Protein AF-A0AA88L8R0-F1 (afdb_monomer_lite)

Sequence (163 aa):
MKDSRSIADIAVLAHEIAIGVSSDVSQAEWLLLRTETGPREDITWSHYFGLVNERGDSKYPEFTKLIKAMLTLSHSSADAERGFSRSGRILGEDKALMSECVLDARLMVYDTLNLYGGKPERFVITKELLNLAQYRQYEKNIDDLKNSIYIALLTDAVENPLI

Structure (mmCIF, N/CA/C/O backbone):
data_AF-A0AA88L8R0-F1
#
_entry.id   AF-A0AA88L8R0-F1
#
loop_
_atom_site.group_PDB
_atom_site.id
_atom_site.type_symbol
_atom_site.label_atom_id
_atom_site.label_alt_id
_atom_site.label_comp_id
_atom_site.label_asym_id
_atom_site.label_entity_id
_atom_site.label_seq_id
_atom_site.pdbx_PDB_ins_code
_atom_site.Cartn_x
_atom_site.Cartn_y
_atom_site.Cartn_z
_atom_site.occupancy
_atom_site.B_iso_or_equiv
_atom_site.auth_seq_id
_atom_site.auth_comp_id
_atom_site.auth_asym_id
_atom_site.auth_atom_id
_atom_site.pdbx_PDB_model_num
ATOM 1 N N . MET A 1 1 ? 2.833 5.837 35.638 1.00 36.53 1 MET A N 1
ATOM 2 C CA . MET A 1 1 ? 3.933 6.585 34.970 1.00 36.53 1 MET A CA 1
ATOM 3 C C . MET A 1 1 ? 4.376 5.990 33.627 1.00 36.53 1 MET A C 1
ATOM 5 O O . MET A 1 1 ? 5.107 6.665 32.915 1.00 36.53 1 MET A O 1
ATOM 9 N N . LYS A 1 2 ? 3.964 4.763 33.258 1.00 47.12 2 LYS A N 1
ATOM 10 C CA . LYS A 1 2 ? 4.306 4.126 31.968 1.00 47.12 2 LYS A CA 1
ATOM 11 C C . LYS A 1 2 ? 3.380 4.572 30.819 1.00 47.12 2 LYS A C 1
ATOM 13 O O . LYS A 1 2 ? 3.783 4.545 29.665 1.00 47.12 2 LYS A O 1
ATOM 18 N N . ASP A 1 3 ? 2.170 5.025 31.151 1.00 53.91 3 ASP A N 1
ATOM 19 C CA . ASP A 1 3 ? 1.076 5.268 30.200 1.00 53.91 3 ASP A CA 1
ATOM 20 C C . ASP A 1 3 ? 1.211 6.552 29.377 1.00 53.91 3 ASP A C 1
ATOM 22 O O . ASP A 1 3 ? 0.866 6.561 28.197 1.00 53.91 3 ASP A O 1
ATOM 26 N N . SER A 1 4 ? 1.770 7.614 29.960 1.00 56.41 4 SER A N 1
ATOM 27 C CA . SER A 1 4 ? 1.956 8.901 29.281 1.00 56.41 4 SER A CA 1
ATOM 28 C C . SER A 1 4 ? 2.971 8.838 28.139 1.00 56.41 4 SER A C 1
ATOM 30 O O . SER A 1 4 ? 2.872 9.630 27.210 1.00 56.41 4 SER A O 1
ATOM 32 N N . ARG A 1 5 ? 3.902 7.871 28.168 1.00 57.03 5 ARG A N 1
ATOM 33 C CA . ARG A 1 5 ? 4.843 7.637 27.061 1.00 57.03 5 ARG A CA 1
ATOM 34 C C . ARG A 1 5 ? 4.128 7.049 25.844 1.00 57.03 5 ARG A C 1
ATOM 36 O O . ARG A 1 5 ? 4.207 7.633 24.780 1.00 57.03 5 ARG A O 1
ATOM 43 N N . SER A 1 6 ? 3.295 6.019 26.035 1.00 63.78 6 SER A N 1
ATOM 44 C CA . SER A 1 6 ? 2.579 5.365 24.922 1.00 63.78 6 SER A CA 1
ATOM 45 C C . SER A 1 6 ? 1.647 6.294 24.133 1.00 63.78 6 SER A C 1
ATOM 47 O O . SER A 1 6 ? 1.515 6.153 22.926 1.00 63.78 6 SER A O 1
ATOM 49 N N . ILE A 1 7 ? 1.007 7.252 24.810 1.00 61.56 7 ILE A N 1
ATOM 50 C CA . ILE A 1 7 ? 0.083 8.208 24.183 1.00 61.56 7 ILE A CA 1
ATOM 51 C C . ILE A 1 7 ? 0.863 9.282 23.417 1.00 61.56 7 ILE A C 1
ATOM 53 O O . ILE A 1 7 ? 0.487 9.637 22.301 1.00 61.56 7 ILE A O 1
ATOM 57 N N . ALA A 1 8 ? 1.968 9.765 23.996 1.00 64.44 8 ALA A N 1
ATOM 58 C CA . ALA A 1 8 ? 2.869 10.692 23.322 1.00 64.44 8 ALA A CA 1
ATOM 59 C C . ALA A 1 8 ? 3.500 10.049 22.076 1.00 64.44 8 ALA A C 1
ATOM 61 O O . ALA A 1 8 ? 3.556 10.688 21.030 1.00 64.44 8 ALA A O 1
ATOM 62 N N . ASP A 1 9 ? 3.880 8.772 22.160 1.00 70.31 9 ASP A N 1
ATOM 63 C CA . ASP A 1 9 ? 4.447 8.018 21.041 1.00 70.31 9 ASP A CA 1
ATOM 64 C C . ASP A 1 9 ? 3.432 7.869 19.891 1.00 70.31 9 ASP A C 1
ATOM 66 O O . ASP A 1 9 ? 3.787 8.051 18.732 1.00 70.31 9 ASP A O 1
ATOM 70 N N . ILE A 1 10 ? 2.147 7.627 20.187 1.00 68.38 10 ILE A N 1
ATOM 71 C CA . ILE A 1 10 ? 1.081 7.565 19.167 1.00 68.38 10 ILE A CA 1
ATOM 72 C C . ILE A 1 10 ? 0.908 8.909 18.453 1.00 68.38 10 ILE A C 1
ATOM 74 O O . ILE A 1 10 ? 0.743 8.934 17.235 1.00 68.38 10 ILE A O 1
ATOM 78 N N . ALA A 1 11 ? 0.966 10.022 19.188 1.00 67.25 11 ALA A N 1
ATOM 79 C CA . ALA A 1 11 ? 0.846 11.361 18.614 1.00 67.25 11 ALA A CA 1
ATOM 80 C C . ALA A 1 11 ? 2.031 11.703 17.697 1.00 67.25 11 ALA A C 1
ATOM 82 O O . ALA A 1 11 ? 1.837 12.242 16.607 1.00 67.25 11 ALA A O 1
ATOM 83 N N . VAL A 1 12 ? 3.248 11.350 18.125 1.00 73.31 12 VAL A N 1
ATOM 84 C CA . VAL A 1 12 ? 4.469 11.502 17.321 1.00 73.31 12 VAL A CA 1
ATOM 85 C C . VAL A 1 12 ? 4.376 10.651 16.055 1.00 73.31 12 VAL A C 1
ATOM 87 O O . VAL A 1 12 ? 4.557 11.177 14.961 1.00 73.31 12 VAL A O 1
ATOM 90 N N . LEU A 1 13 ? 3.987 9.378 16.175 1.00 70.88 13 LEU A N 1
ATOM 91 C CA . LEU A 1 13 ? 3.832 8.470 15.035 1.00 70.88 13 LEU A CA 1
ATOM 92 C C . LEU A 1 13 ? 2.738 8.932 14.062 1.00 70.88 13 LEU A C 1
ATOM 94 O O . LEU A 1 13 ? 2.921 8.862 12.850 1.00 70.88 13 LEU A O 1
ATOM 98 N N . ALA A 1 14 ? 1.608 9.440 14.558 1.00 67.31 14 ALA A N 1
ATOM 99 C CA . ALA A 1 14 ? 0.549 9.974 13.703 1.00 67.31 14 ALA A CA 1
ATOM 100 C C . ALA A 1 14 ? 1.027 11.187 12.887 1.00 67.31 14 ALA A C 1
ATOM 102 O O . ALA A 1 14 ? 0.701 11.298 11.706 1.00 67.31 14 ALA A O 1
ATOM 103 N N . HIS A 1 15 ? 1.838 12.059 13.494 1.00 70.19 15 HIS A N 1
ATOM 104 C CA . HIS A 1 15 ? 2.432 13.207 12.814 1.00 70.19 15 HIS A CA 1
ATOM 105 C C . HIS A 1 15 ? 3.520 12.792 11.807 1.00 70.19 15 HIS A C 1
ATOM 107 O O . HIS A 1 15 ? 3.563 13.314 10.695 1.00 70.19 15 HIS A O 1
ATOM 113 N N . GLU A 1 16 ? 4.390 11.842 12.163 1.00 71.31 16 GLU A N 1
ATOM 114 C CA . GLU A 1 16 ? 5.499 11.385 11.312 1.00 71.31 16 GLU A CA 1
ATOM 115 C C . GLU A 1 16 ? 5.041 10.624 10.064 1.00 71.31 16 GLU A C 1
ATOM 117 O O . GLU A 1 16 ? 5.650 10.765 9.005 1.00 71.31 16 GLU A O 1
ATOM 122 N N . ILE A 1 17 ? 3.957 9.848 10.150 1.00 68.44 17 ILE A N 1
ATOM 123 C CA . ILE A 1 17 ? 3.480 9.031 9.021 1.00 68.44 17 ILE A CA 1
ATOM 124 C C . ILE A 1 17 ? 2.665 9.882 8.014 1.00 68.44 17 ILE A C 1
ATOM 126 O O . ILE A 1 17 ? 2.289 9.394 6.951 1.00 68.44 17 ILE A O 1
ATOM 130 N N . ALA A 1 18 ? 2.426 11.175 8.295 1.00 64.00 18 ALA A N 1
ATOM 131 C CA . ALA A 1 18 ? 1.726 12.128 7.416 1.00 64.00 18 ALA A CA 1
ATOM 132 C C . ALA A 1 18 ? 0.343 11.650 6.926 1.00 64.00 18 ALA A C 1
ATOM 134 O O . ALA A 1 18 ? -0.156 12.053 5.873 1.00 64.00 18 ALA A O 1
ATOM 135 N N . ILE A 1 19 ? -0.303 10.782 7.699 1.00 63.38 19 ILE A N 1
ATOM 136 C CA . ILE A 1 19 ? -1.686 10.378 7.461 1.00 63.38 19 ILE A CA 1
ATOM 137 C C . ILE A 1 19 ? -2.527 11.466 8.106 1.00 63.38 19 ILE A C 1
ATOM 139 O O . ILE A 1 19 ? -2.222 11.871 9.222 1.00 63.38 19 ILE A O 1
ATOM 143 N N . GLY A 1 20 ? -3.567 11.952 7.428 1.00 63.97 20 GLY A N 1
ATOM 144 C CA . GLY A 1 20 ? -4.505 12.949 7.961 1.00 63.97 20 GLY A CA 1
ATOM 145 C C . GLY A 1 20 ? -5.353 12.428 9.130 1.00 63.97 20 GLY A C 1
ATOM 146 O O . GLY A 1 20 ? -6.577 12.492 9.072 1.00 63.97 20 GLY A O 1
ATOM 147 N N . VAL A 1 21 ? -4.705 11.870 10.151 1.00 66.88 21 VAL A N 1
ATOM 148 C CA . VAL A 1 21 ? -5.267 11.340 11.386 1.00 66.88 21 VAL A CA 1
ATOM 149 C C . VAL A 1 21 ? -5.283 12.465 12.406 1.00 66.88 21 VAL A C 1
ATOM 151 O O . VAL A 1 21 ? -4.261 13.090 12.691 1.00 66.88 21 VAL A O 1
ATOM 154 N N . SER A 1 22 ? -6.450 12.718 12.988 1.00 71.50 22 SER A N 1
ATOM 155 C CA . SER A 1 22 ? -6.553 13.635 14.121 1.00 71.50 22 SER A CA 1
ATOM 156 C C . SER A 1 22 ? -5.929 12.985 15.361 1.00 71.50 22 SER A C 1
ATOM 158 O O . SER A 1 22 ? -6.436 11.976 15.860 1.00 71.50 22 SER A O 1
ATOM 160 N N . SER A 1 23 ? -4.828 13.564 15.860 1.00 67.50 23 SER A N 1
ATOM 161 C CA . SER A 1 23 ? -4.108 13.074 17.047 1.00 67.50 23 SER A CA 1
ATOM 162 C C . SER A 1 23 ? -5.051 12.883 18.241 1.00 67.50 23 SER A C 1
ATOM 164 O O . SER A 1 23 ? -5.039 11.822 18.861 1.00 67.50 23 SER A O 1
ATOM 166 N N . ASP A 1 24 ? -5.937 13.842 18.511 1.00 69.88 24 ASP A N 1
ATOM 167 C CA . ASP A 1 24 ? -6.840 13.797 19.669 1.00 69.88 24 ASP A CA 1
ATOM 168 C C . ASP A 1 24 ? -7.838 12.629 19.591 1.00 69.88 24 ASP A C 1
ATOM 170 O O . ASP A 1 24 ? -8.090 11.943 20.584 1.00 69.88 24 ASP A O 1
ATOM 174 N N . VAL A 1 25 ? -8.357 12.345 18.391 1.00 72.81 25 VAL A N 1
ATOM 175 C CA . VAL A 1 25 ? -9.297 11.237 18.153 1.00 72.81 25 VAL A CA 1
ATOM 176 C C . VAL A 1 25 ? -8.583 9.891 18.258 1.00 72.81 25 VAL A C 1
ATOM 178 O O . VAL A 1 25 ? -9.085 8.976 18.907 1.00 72.81 25 VAL A O 1
ATOM 181 N N . SER A 1 26 ? -7.371 9.781 17.705 1.00 70.12 26 SER A N 1
ATOM 182 C CA . SER A 1 26 ? -6.576 8.547 17.775 1.00 70.12 26 SER A CA 1
ATOM 183 C C . SER A 1 26 ? -6.204 8.157 19.214 1.00 70.12 26 SER A C 1
ATOM 185 O O . SER A 1 26 ? -6.237 6.977 19.569 1.00 70.12 26 SER A O 1
ATOM 187 N N . GLN A 1 27 ? -5.922 9.140 20.075 1.00 72.75 27 GLN A N 1
ATOM 188 C CA . GLN A 1 27 ? -5.636 8.913 21.492 1.00 72.75 27 GLN A CA 1
ATOM 189 C C . GLN A 1 27 ? -6.882 8.478 22.272 1.00 72.75 27 GLN A C 1
ATOM 191 O O . GLN A 1 27 ? -6.798 7.577 23.110 1.00 72.75 27 GLN A O 1
ATOM 196 N N . ALA A 1 28 ? -8.041 9.082 21.992 1.00 77.75 28 ALA A N 1
ATOM 197 C CA . ALA A 1 28 ? -9.308 8.683 22.598 1.00 77.75 28 ALA A CA 1
ATOM 198 C C . ALA A 1 28 ? -9.693 7.245 22.207 1.00 77.75 28 ALA A C 1
ATOM 200 O O . ALA A 1 28 ? -10.046 6.442 23.072 1.00 77.75 28 ALA A O 1
ATOM 201 N N . GLU A 1 29 ? -9.553 6.892 20.926 1.00 81.19 29 GLU A N 1
ATOM 202 C CA . GLU A 1 29 ? -9.781 5.530 20.430 1.00 81.19 29 GLU A CA 1
ATOM 203 C C . GLU A 1 29 ? -8.824 4.517 21.073 1.00 81.19 29 GLU A C 1
ATOM 205 O O . GLU A 1 29 ? -9.257 3.442 21.490 1.00 81.19 29 GLU A O 1
ATOM 210 N N . TRP A 1 30 ? -7.545 4.871 21.237 1.00 77.06 30 TRP A N 1
ATOM 211 C CA . TRP A 1 30 ? -6.568 4.029 21.930 1.00 77.06 30 TRP A CA 1
ATOM 212 C C . TRP A 1 30 ? -6.952 3.757 23.388 1.00 77.06 30 TRP A C 1
ATOM 214 O O . TRP A 1 30 ? -6.874 2.620 23.858 1.00 77.06 30 TRP A O 1
ATOM 224 N N . LEU A 1 31 ? -7.395 4.785 24.115 1.00 80.12 31 LEU A N 1
ATOM 225 C CA . LEU A 1 31 ? -7.845 4.630 25.498 1.00 80.12 31 LEU A CA 1
ATOM 226 C C . LEU A 1 31 ? -9.076 3.721 25.594 1.00 80.12 31 LEU A C 1
ATOM 228 O O . LEU A 1 31 ? -9.120 2.860 26.472 1.00 80.12 31 LEU A O 1
ATOM 232 N N . LEU A 1 32 ? -10.030 3.858 24.668 1.00 81.00 32 LEU A N 1
ATOM 233 C CA . LEU A 1 32 ? -11.205 2.986 24.590 1.00 81.00 32 LEU A CA 1
ATOM 234 C C . LEU A 1 32 ? -10.818 1.534 24.285 1.00 81.00 32 LEU A C 1
ATOM 236 O O . LEU A 1 32 ? -11.298 0.618 24.952 1.00 81.00 32 LEU A O 1
ATOM 240 N N . LEU A 1 33 ? -9.902 1.314 23.341 1.00 77.19 33 LEU A N 1
ATOM 241 C CA . LEU A 1 33 ? -9.414 -0.020 22.988 1.00 77.19 33 LEU A CA 1
ATOM 242 C C . LEU A 1 33 ? -8.726 -0.717 24.173 1.00 77.19 33 LEU A C 1
ATOM 244 O O . LEU A 1 33 ? -8.870 -1.923 24.350 1.00 77.19 33 LEU A O 1
ATOM 248 N N . ARG A 1 34 ? -8.031 0.033 25.040 1.00 74.31 34 ARG A N 1
ATOM 249 C CA . ARG A 1 34 ? -7.430 -0.511 26.274 1.00 74.31 34 ARG A CA 1
ATOM 250 C C . ARG A 1 34 ? -8.455 -0.949 27.315 1.00 74.31 34 ARG A C 1
ATOM 252 O O . ARG A 1 34 ? -8.151 -1.823 28.125 1.00 74.31 34 ARG A O 1
ATOM 259 N N . THR A 1 35 ? -9.621 -0.309 27.341 1.00 75.06 35 THR A N 1
ATOM 260 C CA . THR A 1 35 ? -10.720 -0.687 28.243 1.00 75.06 35 THR A CA 1
ATOM 261 C C . THR A 1 35 ? -11.548 -1.850 27.707 1.00 75.06 35 THR A C 1
ATOM 263 O O . THR A 1 35 ? -12.313 -2.452 28.457 1.00 75.06 35 THR A O 1
ATOM 266 N N . GLU A 1 36 ? -11.372 -2.199 26.432 1.00 71.75 36 GLU A N 1
ATOM 267 C CA . GLU A 1 36 ? -12.052 -3.315 25.795 1.00 71.75 36 GLU A CA 1
ATOM 268 C C . GLU A 1 36 ? -11.515 -4.649 26.352 1.00 71.75 36 GLU A C 1
ATOM 270 O O . GLU A 1 36 ? -10.382 -5.062 26.093 1.00 71.75 36 GLU A O 1
ATOM 275 N N . THR A 1 37 ? -12.328 -5.351 27.141 1.00 61.16 37 THR A N 1
ATOM 276 C CA . THR A 1 37 ? -12.010 -6.700 27.627 1.00 61.16 37 THR A CA 1
ATOM 277 C C . THR A 1 37 ? -12.272 -7.728 26.524 1.00 61.16 37 THR A C 1
ATOM 279 O O . THR A 1 37 ? -13.367 -8.280 26.434 1.00 61.16 37 THR A O 1
ATOM 282 N N . GLY A 1 38 ? -11.277 -7.968 25.667 1.00 60.66 38 GLY A N 1
ATOM 283 C CA . GLY A 1 38 ? -11.284 -9.046 24.668 1.00 60.66 38 GLY A CA 1
ATOM 284 C C . GLY A 1 38 ? -10.528 -10.304 25.136 1.00 60.66 38 GLY A C 1
ATOM 285 O O . GLY A 1 38 ? -9.707 -10.210 26.054 1.00 60.66 38 GLY A O 1
ATOM 286 N N . PRO A 1 39 ? -10.783 -11.489 24.539 1.00 55.34 39 PRO A N 1
ATOM 287 C CA . PRO A 1 39 ? -10.054 -12.721 24.853 1.00 55.34 39 PRO A CA 1
ATOM 288 C C . PRO A 1 39 ? -8.540 -12.525 24.697 1.00 55.34 39 PRO A C 1
ATOM 290 O O . PRO A 1 39 ? -8.042 -12.078 23.674 1.00 55.34 39 PRO A O 1
ATOM 293 N N . ARG A 1 40 ? -7.800 -12.815 25.764 1.00 57.44 40 ARG A N 1
ATOM 294 C CA . ARG A 1 40 ? -6.506 -12.184 26.049 1.00 57.44 40 ARG A CA 1
ATOM 295 C C . ARG A 1 40 ? -5.305 -12.763 25.294 1.00 57.44 40 ARG A C 1
ATOM 297 O O . ARG A 1 40 ? -4.200 -12.287 25.525 1.00 57.44 40 ARG A O 1
ATOM 304 N N . GLU A 1 41 ? -5.479 -13.777 24.448 1.00 53.88 41 GLU A N 1
ATOM 305 C CA . GLU A 1 41 ? -4.335 -14.633 24.095 1.00 53.88 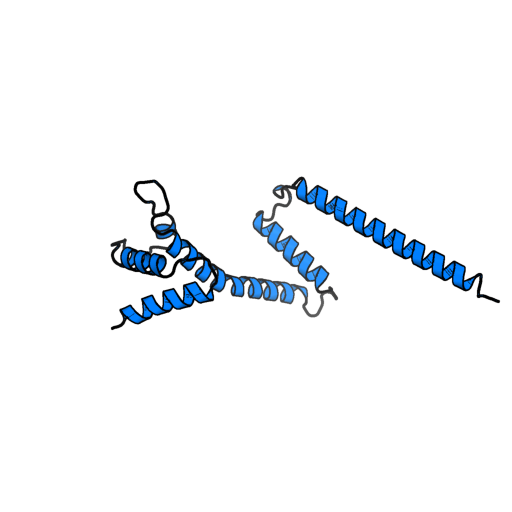41 GLU A CA 1
ATOM 306 C C . GLU A 1 41 ? -4.016 -14.770 22.599 1.00 53.88 41 GLU A C 1
ATOM 308 O O . GLU A 1 41 ? -2.856 -15.008 22.313 1.00 53.88 41 GLU A O 1
ATOM 313 N N . ASP A 1 42 ? -4.919 -14.483 21.648 1.00 50.69 42 ASP A N 1
ATOM 314 C CA . ASP A 1 42 ? -4.596 -14.609 20.202 1.00 50.69 42 ASP A CA 1
ATOM 315 C C . ASP A 1 42 ? -5.394 -13.655 19.286 1.00 50.69 42 ASP A C 1
ATOM 317 O O . ASP A 1 42 ? -5.780 -13.983 18.159 1.00 50.69 42 ASP A O 1
ATOM 321 N N . ILE A 1 43 ? -5.691 -12.438 19.749 1.00 58.50 43 ILE A N 1
ATOM 322 C CA . ILE A 1 43 ? -6.403 -11.473 18.905 1.00 58.50 43 ILE A CA 1
ATOM 323 C C . ILE A 1 43 ? -5.419 -10.797 17.947 1.00 58.50 43 ILE A C 1
ATOM 325 O O . ILE A 1 43 ? -4.663 -9.899 18.314 1.00 58.50 43 ILE A O 1
ATOM 329 N N . THR A 1 44 ? -5.470 -11.205 16.682 1.00 68.31 44 THR A N 1
ATOM 330 C CA . THR A 1 44 ? -4.853 -10.467 15.576 1.00 68.31 44 THR A CA 1
ATOM 331 C C . THR A 1 44 ? -5.578 -9.132 15.365 1.00 68.31 44 THR A C 1
ATOM 333 O O . THR A 1 44 ? -6.791 -9.035 15.550 1.00 68.31 44 THR A O 1
ATOM 336 N N . TRP A 1 45 ? -4.854 -8.092 14.925 1.00 75.69 45 TRP A N 1
ATOM 337 C CA . TRP A 1 45 ? -5.416 -6.762 14.616 1.00 75.69 45 TRP A CA 1
ATOM 338 C C . TRP A 1 45 ? -6.651 -6.799 13.694 1.00 75.69 45 TRP A C 1
ATOM 340 O O . TRP A 1 45 ? -7.487 -5.900 13.738 1.00 75.69 45 TRP A O 1
ATOM 350 N N . SER A 1 46 ? -6.805 -7.873 12.912 1.00 75.94 46 SER A N 1
ATOM 351 C CA . SER A 1 46 ? -7.980 -8.186 12.092 1.00 75.94 46 SER A CA 1
ATOM 352 C C . SER A 1 46 ? -9.303 -8.152 12.863 1.00 75.94 46 SER A C 1
ATOM 354 O O . SER A 1 46 ? -10.296 -7.672 12.323 1.00 75.94 46 SER A O 1
ATOM 356 N N . HIS A 1 47 ? -9.327 -8.611 14.115 1.00 81.25 47 HIS A N 1
ATOM 357 C CA . HIS A 1 47 ? -10.525 -8.582 14.951 1.00 81.25 47 HIS A CA 1
ATOM 358 C C . HIS A 1 47 ? -10.962 -7.147 15.245 1.00 81.25 47 HIS A C 1
ATOM 360 O O . HIS A 1 47 ? -12.113 -6.792 15.014 1.00 81.25 47 HIS A O 1
ATOM 366 N N . TYR A 1 48 ? -10.024 -6.300 15.677 1.00 77.88 48 TYR A N 1
ATOM 367 C CA . TYR A 1 48 ? -10.297 -4.898 15.990 1.00 77.88 48 TYR A CA 1
ATOM 368 C C . TYR A 1 48 ? -10.678 -4.089 14.748 1.00 77.88 48 TYR A C 1
ATOM 370 O O . TYR A 1 48 ? -11.527 -3.207 14.832 1.00 77.88 48 TYR A O 1
ATOM 378 N N . PHE A 1 49 ? -10.122 -4.431 13.582 1.00 82.25 49 PHE A N 1
ATOM 379 C CA . PHE A 1 49 ? -10.521 -3.827 12.307 1.00 82.25 49 PHE A CA 1
ATOM 380 C C . PHE A 1 49 ? -11.944 -4.202 11.877 1.00 82.25 49 PHE A C 1
ATOM 382 O O . PHE A 1 49 ? -12.536 -3.483 11.075 1.00 82.25 49 PHE A O 1
ATOM 389 N N . GLY A 1 50 ? -12.468 -5.327 12.368 1.00 79.94 50 GLY A N 1
ATOM 390 C CA . GLY A 1 50 ? -13.813 -5.815 12.069 1.00 79.94 50 GLY A CA 1
ATOM 391 C C . GLY A 1 50 ? -14.890 -5.336 13.042 1.00 79.94 50 GLY A C 1
ATOM 392 O O . GLY A 1 50 ? -16.064 -5.625 12.821 1.00 79.94 50 GLY A O 1
ATOM 393 N N . LEU A 1 51 ? -14.524 -4.626 14.114 1.00 84.25 51 LEU A N 1
ATOM 394 C CA . LEU A 1 51 ? -15.496 -4.101 15.068 1.00 84.25 51 LEU A CA 1
ATOM 395 C C . LEU A 1 51 ? -16.278 -2.948 14.442 1.00 84.25 51 LEU A C 1
ATOM 397 O O . LEU A 1 51 ? -15.700 -1.980 13.944 1.00 84.25 51 LEU A O 1
ATOM 401 N N . VAL A 1 52 ? -17.602 -3.044 14.524 1.00 86.75 52 VAL A N 1
ATOM 402 C CA . VAL A 1 52 ? -18.535 -2.022 14.048 1.00 86.75 52 VAL A CA 1
ATOM 403 C C . VAL A 1 52 ? -19.333 -1.438 15.207 1.00 86.75 52 VAL A C 1
ATOM 405 O O . VAL A 1 52 ? -19.588 -2.108 16.208 1.00 86.75 52 VAL A O 1
ATOM 408 N N . ASN A 1 53 ? -19.698 -0.167 15.088 1.00 84.75 53 ASN A N 1
ATOM 409 C CA . ASN A 1 53 ? -20.591 0.508 16.017 1.00 84.75 53 ASN A CA 1
ATOM 410 C C . ASN A 1 53 ? -22.062 0.141 15.730 1.00 84.75 53 ASN A C 1
ATOM 412 O O . ASN A 1 53 ? -22.380 -0.547 14.761 1.00 84.75 53 ASN A O 1
ATOM 416 N N . GLU A 1 54 ? -22.983 0.644 16.554 1.00 83.94 54 GLU A N 1
ATOM 417 C CA . GLU A 1 54 ? -24.433 0.415 16.409 1.00 83.94 54 GLU A CA 1
ATOM 418 C C . GLU A 1 54 ? -25.015 0.923 15.077 1.00 83.94 54 GLU A C 1
ATOM 420 O O . GLU A 1 54 ? -26.119 0.544 14.692 1.00 83.94 54 GLU A O 1
ATOM 425 N N . ARG A 1 55 ? -24.276 1.778 14.362 1.00 82.25 55 ARG A N 1
ATOM 426 C CA . ARG A 1 55 ? -24.646 2.325 13.051 1.00 82.25 55 ARG A CA 1
ATOM 427 C C . ARG A 1 55 ? -24.058 1.523 11.885 1.00 82.25 55 ARG A C 1
ATOM 429 O O . ARG A 1 55 ? -24.375 1.820 10.740 1.00 82.25 55 ARG A O 1
ATOM 436 N N . GLY A 1 56 ? -23.244 0.504 12.165 1.00 81.50 56 GLY A N 1
ATOM 437 C CA . GLY A 1 56 ? -22.558 -0.309 11.161 1.00 81.50 56 GLY A CA 1
ATOM 438 C C . GLY A 1 56 ? -21.239 0.281 10.649 1.00 81.50 56 GLY A C 1
ATOM 439 O O . GLY A 1 56 ? -20.613 -0.329 9.785 1.00 81.50 56 GLY A O 1
ATOM 440 N N . ASP A 1 57 ? -20.788 1.420 11.179 1.00 82.94 57 ASP A N 1
ATOM 441 C CA . ASP A 1 57 ? -19.493 2.012 10.830 1.00 82.94 57 ASP A CA 1
ATOM 442 C C . ASP A 1 57 ? -18.363 1.394 11.662 1.00 82.94 57 ASP A C 1
ATOM 444 O O . ASP A 1 57 ? -18.597 0.873 12.752 1.00 82.94 57 ASP A O 1
ATOM 448 N N . SER A 1 58 ? -17.117 1.492 11.185 1.00 83.19 58 SER A N 1
ATOM 449 C CA . SER A 1 58 ? -15.946 1.036 11.950 1.00 83.19 58 SER A CA 1
ATOM 450 C C . SER A 1 58 ? -15.907 1.684 13.335 1.00 83.19 58 SER A C 1
ATOM 452 O O . SER A 1 58 ? -16.058 2.899 13.469 1.00 83.19 58 SER A O 1
ATOM 454 N N . LYS A 1 59 ? -15.691 0.865 14.369 1.00 82.88 59 LYS A N 1
ATOM 455 C CA . LYS A 1 59 ? -15.651 1.308 15.766 1.00 82.88 59 LYS A CA 1
ATOM 456 C C . LYS A 1 59 ? -14.426 2.181 16.071 1.00 82.88 59 LYS A C 1
ATOM 458 O O . LYS A 1 59 ? -14.515 3.054 16.928 1.00 82.88 59 LYS 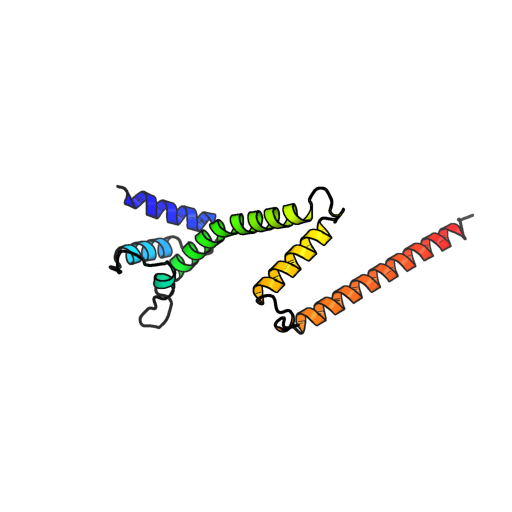A O 1
ATOM 463 N N . TYR A 1 60 ? -13.317 1.960 15.359 1.00 84.62 60 TYR A N 1
ATOM 464 C CA . TYR A 1 60 ? -12.040 2.663 15.554 1.00 84.62 60 TYR A CA 1
ATOM 465 C C . TYR A 1 60 ? -11.417 3.074 14.210 1.00 84.62 60 TYR A C 1
ATOM 467 O O . TYR A 1 60 ? -10.435 2.464 13.765 1.00 84.62 60 TYR A O 1
ATOM 475 N N . PRO A 1 61 ? -12.016 4.031 13.484 1.00 82.81 61 PRO A N 1
ATOM 476 C CA . PRO A 1 61 ? -11.599 4.375 12.129 1.00 82.81 61 PRO A CA 1
ATOM 477 C C . PRO A 1 61 ? -10.186 4.964 12.065 1.00 82.81 61 PRO A C 1
ATOM 479 O O . PRO A 1 61 ? -9.405 4.573 11.193 1.00 82.81 61 PRO A O 1
ATOM 482 N N . GLU A 1 62 ? -9.837 5.874 12.971 1.00 82.31 62 GLU A N 1
ATOM 483 C CA . GLU A 1 62 ? -8.561 6.594 12.924 1.00 82.31 62 GLU A CA 1
ATOM 484 C C . GLU A 1 62 ? -7.408 5.723 13.422 1.00 82.31 62 GLU A C 1
ATOM 486 O O . GLU A 1 62 ? -6.358 5.624 12.782 1.00 82.31 62 GLU A O 1
ATOM 491 N N . PHE A 1 63 ? -7.640 4.980 14.498 1.00 79.81 63 PHE A N 1
ATOM 492 C CA . PHE A 1 63 ? -6.691 4.014 15.024 1.00 79.81 63 PHE A CA 1
ATOM 493 C C . PHE A 1 63 ? -6.446 2.858 14.039 1.00 79.81 63 PHE A C 1
ATOM 495 O O . PHE A 1 63 ? -5.305 2.442 13.837 1.00 79.81 63 PHE A O 1
ATOM 502 N N . THR A 1 64 ? -7.483 2.384 13.337 1.00 84.06 64 THR A N 1
ATOM 503 C CA . THR A 1 64 ? -7.329 1.363 12.284 1.00 84.06 64 THR A CA 1
ATOM 504 C C . THR A 1 64 ? -6.442 1.852 11.141 1.00 84.06 64 THR A C 1
ATOM 506 O O . THR A 1 64 ? -5.583 1.101 10.675 1.00 84.06 64 THR A O 1
ATOM 509 N N . LYS A 1 65 ? -6.631 3.093 10.674 1.00 82.94 65 LYS A N 1
ATOM 510 C CA . LYS A 1 65 ? -5.779 3.687 9.628 1.00 82.94 65 LYS A CA 1
ATOM 511 C C . LYS A 1 65 ? -4.325 3.763 10.085 1.00 82.94 65 LYS A C 1
ATOM 513 O O . LYS A 1 65 ? -3.436 3.346 9.345 1.00 82.94 65 LYS A O 1
ATOM 518 N N . LEU A 1 66 ? -4.108 4.242 11.309 1.00 82.06 66 LEU A N 1
ATOM 519 C CA . LEU A 1 66 ? -2.783 4.398 11.890 1.00 82.06 66 LEU A CA 1
ATOM 520 C C . LEU A 1 66 ? -2.049 3.051 11.997 1.00 82.06 66 LEU A C 1
ATOM 522 O O . LEU A 1 66 ? -0.948 2.908 11.469 1.00 82.06 66 LEU A O 1
ATOM 526 N N . ILE A 1 67 ? -2.672 2.037 12.608 1.00 80.25 67 ILE A N 1
ATOM 527 C CA . ILE A 1 67 ? -2.057 0.711 12.770 1.00 80.25 67 ILE A CA 1
ATOM 528 C C . ILE A 1 67 ? -1.798 0.048 11.417 1.00 80.25 67 ILE A C 1
ATOM 530 O O . ILE A 1 67 ? -0.718 -0.502 11.209 1.00 80.25 67 ILE A O 1
ATOM 534 N N . LYS A 1 68 ? -2.740 0.125 10.468 1.00 81.56 68 LYS A N 1
ATOM 535 C CA . LYS A 1 68 ? -2.518 -0.408 9.116 1.00 81.56 68 LYS A CA 1
ATOM 536 C C . LYS A 1 68 ? -1.298 0.226 8.467 1.00 81.56 68 LYS A C 1
ATOM 538 O O . LYS A 1 68 ? -0.485 -0.497 7.910 1.00 81.56 68 LYS A O 1
ATOM 543 N N . ALA A 1 69 ? -1.130 1.538 8.571 1.00 80.62 69 ALA A N 1
ATOM 544 C CA . ALA A 1 69 ? 0.026 2.194 7.985 1.00 80.62 69 ALA A CA 1
ATOM 545 C C . ALA A 1 69 ? 1.349 1.839 8.671 1.00 80.62 69 ALA A C 1
ATOM 547 O O . ALA A 1 69 ? 2.332 1.604 7.974 1.00 80.62 69 ALA A O 1
ATOM 548 N N . MET A 1 70 ? 1.376 1.721 10.004 1.00 78.56 70 MET A N 1
ATOM 549 C CA . MET A 1 70 ? 2.566 1.244 10.723 1.00 78.56 70 MET A CA 1
ATOM 550 C C . MET A 1 70 ? 2.960 -0.180 10.301 1.00 78.56 70 MET A C 1
ATOM 552 O O . MET A 1 70 ? 4.140 -0.478 10.093 1.00 78.56 70 MET A O 1
ATOM 556 N N . LEU A 1 71 ? 1.970 -1.065 10.144 1.00 75.50 71 LEU A N 1
ATOM 557 C CA . LEU A 1 71 ? 2.196 -2.429 9.669 1.00 75.50 71 LEU A CA 1
ATOM 558 C C . LEU A 1 71 ? 2.705 -2.427 8.222 1.00 75.50 71 LEU A C 1
ATOM 560 O O . LEU A 1 71 ? 3.677 -3.115 7.918 1.00 75.50 71 LEU A O 1
ATOM 564 N N . THR A 1 72 ? 2.126 -1.607 7.342 1.00 72.75 72 THR A N 1
ATOM 565 C CA . THR A 1 72 ? 2.590 -1.465 5.953 1.00 72.75 72 THR A CA 1
ATOM 566 C C . THR A 1 72 ? 4.018 -0.925 5.875 1.00 72.75 72 THR A C 1
ATOM 568 O O . THR A 1 72 ? 4.802 -1.423 5.073 1.00 72.75 72 THR A O 1
ATOM 571 N N . LEU A 1 73 ? 4.395 0.035 6.728 1.00 70.56 73 LEU A N 1
ATOM 572 C CA . LEU A 1 73 ? 5.762 0.565 6.789 1.00 70.56 73 LEU A CA 1
ATOM 573 C C . LEU A 1 73 ? 6.773 -0.545 7.114 1.00 70.56 73 LEU A C 1
ATOM 575 O O . LEU A 1 73 ? 7.811 -0.662 6.468 1.00 70.56 73 LEU A O 1
ATOM 579 N N . SER A 1 74 ? 6.426 -1.399 8.078 1.00 65.62 74 SER A N 1
ATOM 580 C CA . SER A 1 74 ? 7.256 -2.532 8.500 1.00 65.62 74 SER A CA 1
ATOM 581 C C . SER A 1 74 ? 7.380 -3.601 7.407 1.00 65.62 74 SER A C 1
ATOM 583 O O . SER A 1 74 ? 8.417 -4.245 7.282 1.00 65.62 74 SER A O 1
ATOM 585 N N . HIS A 1 75 ? 6.334 -3.789 6.598 1.00 61.81 75 HIS A N 1
ATOM 586 C CA . HIS A 1 75 ? 6.345 -4.727 5.473 1.00 61.81 75 HIS A CA 1
ATOM 587 C C . HIS A 1 75 ? 7.026 -4.169 4.215 1.00 61.81 75 HIS A C 1
ATOM 589 O O . HIS A 1 75 ? 7.586 -4.943 3.441 1.00 61.81 75 HIS A O 1
ATOM 595 N N . SER A 1 76 ? 7.051 -2.846 4.030 1.00 61.88 76 SER A N 1
ATOM 596 C CA . SER A 1 76 ? 7.658 -2.208 2.856 1.00 61.88 76 SER A CA 1
ATOM 597 C C . SER A 1 76 ? 9.151 -2.512 2.713 1.00 61.88 76 SER A C 1
ATOM 599 O O . SER A 1 76 ? 9.643 -2.628 1.591 1.00 61.88 76 SER A O 1
ATOM 601 N N . SER A 1 77 ? 9.886 -2.643 3.821 1.00 62.81 77 SER A N 1
ATOM 602 C CA . SER A 1 77 ? 11.308 -3.006 3.779 1.00 62.81 77 SER A CA 1
ATOM 603 C C . SER A 1 77 ? 11.517 -4.471 3.381 1.00 62.81 77 SER A C 1
ATOM 605 O O . SER A 1 77 ? 12.439 -4.778 2.626 1.00 62.81 77 SER A O 1
ATOM 607 N N . ALA A 1 78 ? 10.624 -5.364 3.816 1.00 70.56 78 ALA A N 1
ATOM 608 C CA . ALA A 1 78 ? 10.677 -6.784 3.483 1.00 70.56 78 ALA A CA 1
ATOM 609 C C . ALA A 1 78 ? 10.406 -7.046 1.992 1.00 70.56 78 ALA A C 1
ATOM 611 O O . ALA A 1 78 ? 11.010 -7.944 1.404 1.00 70.56 78 ALA A O 1
ATOM 612 N N . ASP A 1 79 ? 9.526 -6.268 1.360 1.00 67.56 79 ASP A N 1
ATOM 613 C CA . ASP A 1 79 ? 9.257 -6.404 -0.075 1.00 67.56 79 ASP A CA 1
ATOM 614 C C . ASP A 1 79 ? 10.448 -5.949 -0.932 1.00 67.56 79 ASP A C 1
ATOM 616 O O . ASP A 1 79 ? 10.805 -6.635 -1.895 1.00 67.56 79 ASP A O 1
ATOM 620 N N . ALA A 1 80 ? 11.140 -4.873 -0.538 1.00 68.75 80 ALA A N 1
ATOM 621 C CA . ALA A 1 80 ? 12.384 -4.456 -1.188 1.00 68.75 80 ALA A CA 1
ATOM 622 C C . ALA A 1 80 ? 13.482 -5.531 -1.059 1.00 68.75 80 ALA A C 1
ATOM 624 O O . ALA A 1 80 ? 14.115 -5.900 -2.049 1.00 68.75 80 ALA A O 1
ATOM 625 N N . GLU A 1 81 ? 13.662 -6.108 0.134 1.00 73.44 81 GLU A N 1
ATOM 626 C CA . GLU A 1 81 ? 14.631 -7.186 0.381 1.00 73.44 81 GLU A CA 1
ATOM 627 C C . GLU A 1 81 ? 14.317 -8.462 -0.423 1.00 73.44 81 GLU A C 1
ATOM 629 O O . GLU A 1 81 ? 15.215 -9.108 -0.980 1.00 73.44 81 GLU A O 1
ATOM 634 N N . ARG A 1 82 ? 13.031 -8.809 -0.563 1.00 76.94 82 ARG A N 1
ATOM 635 C CA . ARG A 1 82 ? 12.577 -9.902 -1.439 1.00 76.94 82 ARG A CA 1
ATOM 636 C C . ARG A 1 82 ? 12.890 -9.620 -2.907 1.00 76.94 82 ARG A C 1
ATOM 638 O O . ARG A 1 82 ? 13.305 -10.541 -3.617 1.00 76.94 82 ARG A O 1
ATOM 645 N N . GLY A 1 83 ? 12.715 -8.376 -3.352 1.00 74.00 83 GLY A N 1
ATOM 646 C CA . GLY A 1 83 ? 13.108 -7.912 -4.683 1.00 74.00 83 GLY A CA 1
ATOM 647 C C . GLY A 1 83 ? 14.604 -8.111 -4.934 1.00 74.00 83 GLY A C 1
ATOM 648 O O . GLY A 1 83 ? 14.976 -8.757 -5.916 1.00 74.00 83 GLY A O 1
ATOM 649 N N . PHE A 1 84 ? 15.450 -7.671 -3.997 1.00 76.31 84 PHE A N 1
ATOM 650 C CA . PHE A 1 84 ? 16.907 -7.834 -4.069 1.00 76.31 84 PHE A CA 1
ATOM 651 C C . PHE A 1 84 ? 17.361 -9.296 -4.045 1.00 76.31 84 PHE A C 1
ATOM 653 O O . PHE A 1 84 ? 18.222 -9.702 -4.821 1.00 76.31 84 PHE A O 1
ATOM 660 N N . SER A 1 85 ? 16.750 -10.132 -3.207 1.00 79.75 85 SER A N 1
ATOM 661 C CA . SER A 1 85 ? 17.055 -11.569 -3.177 1.00 79.75 85 SER A CA 1
ATOM 662 C C . SER A 1 85 ? 16.741 -12.241 -4.519 1.00 79.75 85 SER A C 1
ATOM 664 O O . SER A 1 85 ? 17.467 -13.119 -4.995 1.00 79.75 85 SER A O 1
ATOM 666 N N . ARG A 1 86 ? 15.652 -11.816 -5.166 1.00 77.38 86 ARG A N 1
ATOM 667 C CA . ARG A 1 86 ? 15.228 -12.350 -6.464 1.00 77.38 86 ARG A CA 1
ATOM 668 C C . ARG A 1 86 ? 16.070 -11.822 -7.615 1.00 77.38 86 ARG A C 1
ATOM 670 O O . ARG A 1 86 ? 16.371 -12.609 -8.514 1.00 77.38 86 ARG A O 1
ATOM 677 N N . SER A 1 87 ? 16.482 -10.556 -7.588 1.00 76.12 87 SER A N 1
ATOM 678 C CA . SER A 1 87 ? 17.426 -10.018 -8.571 1.00 76.12 87 SER A CA 1
ATOM 679 C C . SER A 1 87 ? 18.809 -10.654 -8.431 1.00 76.12 87 SER A C 1
ATOM 681 O O . SER A 1 87 ? 19.375 -11.069 -9.438 1.00 76.12 87 SER A O 1
ATOM 683 N N . GLY A 1 88 ? 19.302 -10.863 -7.207 1.00 74.44 88 GLY A N 1
ATOM 684 C CA . GLY A 1 88 ? 20.574 -11.544 -6.946 1.00 74.44 88 GLY A CA 1
ATOM 685 C C . GLY A 1 88 ? 20.626 -12.972 -7.502 1.00 74.44 88 GLY A C 1
ATOM 686 O O . GLY A 1 88 ? 21.638 -13.389 -8.055 1.00 74.44 88 GLY A O 1
ATOM 687 N N . ARG A 1 89 ? 19.506 -13.709 -7.464 1.00 74.69 89 ARG A N 1
ATOM 688 C CA . ARG A 1 89 ? 19.398 -15.037 -8.102 1.00 74.69 89 ARG A CA 1
ATOM 689 C C . ARG A 1 89 ? 19.447 -14.978 -9.636 1.00 74.69 89 ARG A C 1
ATOM 691 O O . ARG A 1 89 ? 19.784 -15.970 -10.279 1.00 74.69 89 ARG A O 1
ATOM 698 N N . ILE A 1 90 ? 19.038 -13.858 -10.227 1.00 72.50 90 ILE A N 1
ATOM 699 C CA . ILE A 1 90 ? 18.996 -13.654 -11.679 1.00 72.50 90 ILE A CA 1
ATOM 700 C C . ILE A 1 90 ? 20.356 -13.186 -12.205 1.00 72.50 90 ILE A C 1
ATOM 702 O O . ILE A 1 90 ? 20.776 -13.683 -13.242 1.00 72.50 90 ILE A O 1
ATOM 706 N N . LEU A 1 91 ? 21.022 -12.288 -11.477 1.00 69.31 91 LEU A N 1
ATOM 707 C CA . LEU A 1 91 ? 22.285 -11.630 -11.837 1.00 69.31 91 LEU A CA 1
ATOM 708 C C . LEU A 1 91 ? 23.546 -12.429 -11.437 1.00 69.31 91 LEU A C 1
ATOM 710 O O . LEU A 1 91 ? 24.625 -11.853 -11.324 1.00 69.31 91 LEU A O 1
ATOM 714 N N . GLY A 1 92 ? 23.420 -13.731 -11.156 1.00 66.00 92 GLY A N 1
ATOM 715 C CA . GLY A 1 92 ? 24.546 -14.579 -10.735 1.00 66.00 92 GLY A CA 1
ATOM 716 C C . GLY A 1 92 ? 25.648 -14.737 -11.799 1.00 66.00 92 GLY A C 1
ATOM 717 O O . GLY A 1 92 ? 25.456 -14.372 -12.957 1.00 66.00 92 GLY A O 1
ATOM 718 N N . GLU A 1 93 ? 26.779 -15.340 -11.404 1.00 58.09 93 GLU A N 1
ATOM 719 C CA . GLU A 1 93 ? 28.072 -15.338 -12.129 1.00 58.09 93 GLU A CA 1
ATOM 720 C C . GLU A 1 93 ? 28.018 -15.738 -13.618 1.00 58.09 93 GLU A C 1
ATOM 722 O O . GLU A 1 93 ? 28.795 -15.212 -14.408 1.00 58.09 93 GLU A O 1
ATOM 727 N N . ASP A 1 94 ? 27.067 -16.584 -14.024 1.00 58.19 94 ASP A N 1
ATOM 728 C CA . ASP A 1 94 ? 26.944 -17.072 -15.408 1.00 58.19 94 ASP A CA 1
ATOM 729 C C . ASP A 1 94 ? 25.786 -16.454 -16.218 1.00 58.19 94 ASP A C 1
ATOM 731 O O . ASP A 1 94 ? 25.545 -16.869 -17.357 1.00 58.19 94 ASP A O 1
ATOM 735 N N . LYS A 1 95 ? 24.988 -15.518 -15.672 1.00 56.66 95 LYS A N 1
ATOM 736 C CA . LYS A 1 95 ? 23.708 -15.137 -16.306 1.00 56.66 95 LYS A CA 1
ATOM 737 C C . LYS A 1 95 ? 23.462 -13.631 -16.412 1.00 56.66 95 LYS A C 1
ATOM 739 O O . LYS A 1 95 ? 22.938 -12.987 -15.518 1.00 56.66 95 LYS A O 1
ATOM 744 N N . ALA A 1 96 ? 23.687 -13.187 -17.650 1.00 59.41 96 ALA A N 1
ATOM 745 C CA . ALA A 1 96 ? 23.054 -12.085 -18.367 1.00 59.41 96 ALA A CA 1
ATOM 746 C C . ALA A 1 96 ? 23.385 -10.653 -17.907 1.00 59.41 96 ALA A C 1
ATOM 748 O O . ALA A 1 96 ? 22.919 -10.163 -16.884 1.00 59.41 96 ALA A O 1
ATOM 749 N N . LEU A 1 97 ? 24.082 -9.941 -18.799 1.00 62.88 97 LEU A N 1
ATOM 750 C CA . LEU A 1 97 ? 24.092 -8.482 -18.902 1.00 62.88 97 LEU A CA 1
ATOM 751 C C . LEU A 1 97 ? 22.657 -7.993 -19.179 1.00 62.88 97 LEU A C 1
ATOM 753 O O . LEU A 1 97 ? 22.271 -7.777 -20.326 1.00 62.88 97 LEU A O 1
ATOM 757 N N . MET A 1 98 ? 21.828 -7.895 -18.144 1.00 70.25 98 MET A N 1
ATOM 758 C CA . MET A 1 98 ? 20.507 -7.274 -18.227 1.00 70.25 98 MET A CA 1
ATOM 759 C C . MET A 1 98 ? 20.626 -5.850 -17.700 1.00 70.25 98 MET A C 1
ATOM 761 O O . MET A 1 98 ? 21.177 -5.630 -16.623 1.00 70.25 98 MET A O 1
ATOM 765 N N . SER A 1 99 ? 20.124 -4.877 -18.458 1.00 77.19 99 SER A N 1
ATOM 766 C CA . SER A 1 99 ? 19.995 -3.518 -17.939 1.00 77.19 99 SER A CA 1
ATOM 767 C C . SER A 1 99 ? 18.950 -3.483 -16.821 1.00 77.19 99 SER A C 1
ATOM 769 O O . SER A 1 99 ? 18.028 -4.302 -16.790 1.00 77.19 99 SER A O 1
ATOM 771 N N . GLU A 1 100 ? 19.082 -2.506 -15.927 1.00 80.50 100 GLU A N 1
ATOM 772 C CA . GLU A 1 100 ? 18.158 -2.250 -14.814 1.00 80.50 100 GLU A CA 1
ATOM 773 C C . GLU A 1 100 ? 16.692 -2.249 -15.273 1.00 80.50 100 GLU A C 1
ATOM 775 O O . GLU A 1 100 ? 15.867 -2.979 -14.736 1.00 80.50 100 GLU A O 1
ATOM 780 N N . CYS A 1 101 ? 16.395 -1.566 -16.382 1.00 78.12 101 CYS A N 1
ATOM 781 C CA . CYS A 1 101 ? 15.051 -1.514 -16.957 1.00 78.12 101 CYS A CA 1
ATOM 782 C C . CYS A 1 101 ? 14.470 -2.902 -17.294 1.00 78.12 101 CYS A C 1
ATOM 784 O O . CYS A 1 101 ? 13.284 -3.160 -17.079 1.00 78.12 101 CYS A O 1
ATOM 786 N N . VAL A 1 102 ? 15.290 -3.819 -17.818 1.00 81.44 102 VAL A N 1
ATOM 787 C CA . VAL A 1 102 ? 14.833 -5.171 -18.178 1.00 81.44 102 VAL A CA 1
ATOM 788 C C . VAL A 1 102 ? 14.659 -6.031 -16.924 1.00 81.44 102 VAL A C 1
ATOM 790 O O . VAL A 1 102 ? 13.739 -6.851 -16.862 1.00 81.44 102 VAL A O 1
ATOM 793 N N . LEU A 1 103 ? 15.511 -5.836 -15.916 1.00 82.88 103 LEU A N 1
ATOM 794 C CA . LEU A 1 103 ? 15.365 -6.483 -14.616 1.00 82.88 103 LEU A CA 1
ATOM 795 C C . LEU A 1 103 ? 14.063 -6.049 -13.929 1.00 82.88 103 LEU A C 1
ATOM 797 O O . LEU A 1 103 ? 13.283 -6.913 -13.524 1.00 82.88 103 LEU A O 1
ATOM 801 N N . ASP A 1 104 ? 13.788 -4.748 -13.884 1.00 82.69 104 ASP A N 1
ATOM 802 C CA . ASP A 1 104 ? 12.582 -4.184 -13.277 1.00 82.69 104 ASP A CA 1
ATOM 803 C C . ASP A 1 104 ? 11.316 -4.656 -13.984 1.00 82.69 104 ASP A C 1
ATOM 805 O O . ASP A 1 104 ? 10.381 -5.140 -13.342 1.00 82.69 104 ASP A O 1
ATOM 809 N N . ALA A 1 105 ? 11.302 -4.605 -15.320 1.00 84.31 105 ALA A N 1
ATOM 810 C CA . ALA A 1 105 ? 10.182 -5.105 -16.109 1.00 84.31 105 ALA A CA 1
ATOM 811 C C . ALA A 1 105 ? 9.908 -6.587 -15.812 1.00 84.31 105 ALA A C 1
ATOM 813 O O . ALA A 1 105 ? 8.758 -7.004 -15.660 1.00 84.31 105 ALA A O 1
ATOM 814 N N . ARG A 1 106 ? 10.963 -7.398 -15.681 1.00 83.31 106 ARG A N 1
ATOM 815 C CA . ARG A 1 106 ? 10.829 -8.820 -15.365 1.00 83.31 106 ARG A CA 1
ATOM 816 C C . ARG A 1 106 ? 10.303 -9.052 -13.949 1.00 83.31 106 ARG A C 1
ATOM 818 O O . ARG A 1 106 ? 9.443 -9.918 -13.771 1.00 83.31 106 ARG A O 1
ATOM 825 N N . LEU A 1 107 ? 10.823 -8.331 -12.956 1.00 84.00 107 LEU A N 1
ATOM 826 C CA . LEU A 1 107 ? 10.364 -8.435 -11.570 1.00 84.00 107 LEU A CA 1
ATOM 827 C C . LEU A 1 107 ? 8.886 -8.045 -11.467 1.00 84.00 107 LEU A C 1
ATOM 829 O O . LEU A 1 107 ? 8.098 -8.830 -10.941 1.00 84.00 107 LEU A O 1
ATOM 833 N N . MET A 1 108 ? 8.495 -6.932 -12.094 1.00 84.44 108 MET A N 1
ATOM 834 C CA . MET A 1 108 ? 7.112 -6.457 -12.149 1.00 84.44 108 MET A CA 1
ATOM 835 C C . MET A 1 108 ? 6.166 -7.489 -12.775 1.00 84.44 108 MET A C 1
ATOM 837 O O . MET A 1 108 ? 5.101 -7.772 -12.220 1.00 84.44 108 MET A O 1
ATOM 841 N N . VAL A 1 109 ? 6.543 -8.087 -13.911 1.00 84.62 109 VAL A N 1
ATOM 842 C CA . VAL A 1 109 ? 5.725 -9.119 -14.570 1.00 84.62 109 VAL A CA 1
ATOM 843 C C . VAL A 1 109 ? 5.571 -10.347 -13.676 1.00 84.62 109 VAL A C 1
ATOM 845 O O . VAL A 1 109 ? 4.466 -10.871 -13.549 1.00 84.62 109 VAL A O 1
ATOM 848 N N . TYR A 1 110 ? 6.648 -10.801 -13.033 1.00 84.88 110 TYR A N 1
ATOM 849 C CA . TYR A 1 110 ? 6.587 -11.957 -12.140 1.00 84.88 110 TYR A CA 1
ATOM 850 C C . TYR A 1 110 ? 5.715 -11.689 -10.905 1.00 84.88 110 TYR A C 1
ATOM 852 O O . TYR A 1 110 ? 4.924 -12.549 -10.520 1.00 84.88 110 TYR A O 1
ATOM 860 N N . ASP A 1 111 ? 5.824 -10.507 -10.298 1.00 84.00 111 ASP A N 1
ATOM 861 C CA . ASP A 1 111 ? 5.025 -10.125 -9.125 1.00 84.00 111 ASP A CA 1
ATOM 862 C C . ASP A 1 111 ? 3.545 -10.038 -9.470 1.00 84.00 111 ASP A C 1
ATOM 864 O O . ASP A 1 111 ? 2.699 -10.603 -8.775 1.00 84.00 111 ASP A O 1
ATOM 868 N N . THR A 1 112 ? 3.249 -9.418 -10.610 1.00 82.56 112 THR A N 1
ATOM 869 C CA . THR A 1 112 ? 1.893 -9.355 -11.152 1.00 82.56 112 THR A CA 1
ATOM 870 C C . THR A 1 112 ? 1.353 -10.762 -11.395 1.00 82.56 112 THR A C 1
ATOM 872 O O . THR A 1 112 ? 0.250 -11.085 -10.965 1.00 82.56 112 THR A O 1
ATOM 875 N N . LEU A 1 113 ? 2.133 -11.648 -12.019 1.00 85.88 113 LEU A N 1
ATOM 876 C CA . LEU A 1 113 ? 1.716 -13.026 -12.276 1.00 85.88 113 LEU A CA 1
ATOM 877 C C . LEU A 1 113 ? 1.431 -13.797 -10.976 1.00 85.88 113 LEU A C 1
ATOM 879 O O . LEU A 1 113 ? 0.446 -14.535 -10.898 1.00 85.88 113 LEU A O 1
ATOM 883 N N . ASN A 1 114 ? 2.260 -13.609 -9.948 1.00 84.00 114 ASN A N 1
ATOM 884 C CA . ASN A 1 114 ? 2.056 -14.214 -8.634 1.00 84.00 114 ASN A CA 1
ATOM 885 C C . ASN A 1 114 ? 0.778 -13.719 -7.955 1.00 84.00 114 ASN A C 1
ATOM 887 O O . ASN A 1 114 ? 0.065 -14.529 -7.362 1.00 84.00 114 ASN A O 1
ATOM 891 N N . LEU A 1 115 ? 0.445 -12.434 -8.095 1.00 82.75 115 LEU A N 1
ATOM 892 C CA . LEU A 1 115 ? -0.800 -11.862 -7.578 1.00 82.75 115 LEU A CA 1
ATOM 893 C C . LEU A 1 115 ? -2.039 -12.552 -8.178 1.00 82.75 115 LEU A C 1
ATOM 895 O O . LEU A 1 115 ? -3.024 -12.779 -7.481 1.00 82.75 115 LEU A O 1
ATOM 899 N N . TYR A 1 116 ? -1.959 -12.990 -9.439 1.00 83.50 116 TYR A N 1
ATOM 900 C CA . TYR A 1 116 ? -3.012 -13.766 -10.111 1.00 83.50 116 TYR A CA 1
ATOM 901 C C . TYR A 1 116 ? -2.879 -15.294 -9.944 1.00 83.50 116 TYR A C 1
ATOM 903 O O . TYR A 1 116 ? -3.592 -16.067 -10.595 1.00 83.50 116 TYR A O 1
ATOM 911 N N . GLY A 1 117 ? -2.001 -15.760 -9.050 1.00 84.00 117 GLY A N 1
ATOM 912 C CA . GLY A 1 117 ? -1.807 -17.180 -8.752 1.00 84.00 117 GLY A CA 1
ATOM 913 C C . GLY A 1 117 ? -1.120 -17.956 -9.875 1.00 84.00 117 GLY A C 1
ATOM 914 O O . GLY A 1 117 ? -1.463 -19.113 -10.119 1.00 84.00 117 GLY A O 1
ATOM 915 N N . GLY A 1 118 ? -0.204 -17.315 -10.605 1.00 81.81 118 GLY A N 1
ATOM 916 C CA . GLY A 1 118 ? 0.551 -17.946 -11.690 1.00 81.81 118 GLY A CA 1
ATOM 917 C C . GLY A 1 118 ? -0.232 -18.101 -12.996 1.00 81.81 118 GLY A C 1
ATOM 918 O O . GLY A 1 118 ? 0.277 -18.698 -13.941 1.00 81.81 118 GLY A O 1
ATOM 919 N N . LYS A 1 119 ? -1.476 -17.605 -13.057 1.00 83.69 119 LYS A N 1
ATOM 920 C CA . LYS A 1 119 ? -2.379 -17.803 -14.196 1.00 83.69 119 LYS A CA 1
ATOM 921 C C . LYS A 1 119 ? -2.532 -16.506 -14.991 1.00 83.69 119 LYS A C 1
ATOM 923 O O . LYS A 1 119 ? -3.277 -15.629 -14.552 1.00 83.69 119 LYS A O 1
ATOM 928 N N . PRO A 1 120 ? -1.892 -16.387 -16.167 1.00 78.75 120 PRO A N 1
ATOM 929 C CA . PRO A 1 120 ? -1.984 -15.176 -16.981 1.00 78.75 120 PRO A CA 1
ATOM 930 C C . PRO A 1 120 ? -3.407 -14.934 -17.504 1.00 78.75 120 PRO A C 1
ATOM 932 O O . PRO A 1 120 ? -3.801 -13.797 -17.712 1.00 78.75 120 PRO A O 1
ATOM 935 N N . GLU A 1 121 ? -4.217 -15.986 -17.635 1.00 80.81 121 GLU A N 1
ATOM 936 C CA . GLU A 1 121 ? -5.617 -15.921 -18.084 1.00 80.81 121 GLU A CA 1
ATOM 937 C C . GLU A 1 121 ? -6.529 -15.102 -17.159 1.00 80.81 121 GLU A C 1
ATOM 939 O O . GLU A 1 121 ? -7.580 -14.629 -17.578 1.00 80.81 121 GLU A O 1
ATOM 944 N N . ARG A 1 122 ? -6.143 -14.934 -15.889 1.00 80.19 122 ARG A N 1
ATOM 945 C CA . ARG A 1 122 ? -6.900 -14.135 -14.913 1.00 80.19 122 ARG A CA 1
ATOM 946 C C . ARG A 1 122 ? -6.596 -12.643 -15.007 1.00 80.19 122 ARG A C 1
ATOM 948 O O . ARG A 1 122 ? -7.234 -11.852 -14.316 1.00 80.19 122 ARG A O 1
ATOM 955 N N . PHE A 1 123 ? -5.625 -12.266 -15.832 1.00 77.00 123 PHE A N 1
ATOM 956 C CA . PHE A 1 123 ? -5.264 -10.881 -16.051 1.00 77.00 123 PHE A CA 1
ATOM 957 C C . PHE A 1 123 ? -6.325 -10.200 -16.920 1.00 77.00 123 PHE A C 1
ATOM 959 O O . PHE A 1 123 ? -6.497 -10.523 -18.096 1.00 77.00 123 PHE A O 1
ATOM 966 N N . VAL A 1 124 ? -7.051 -9.247 -16.338 1.00 78.00 124 VAL A N 1
ATOM 967 C CA . VAL A 1 124 ? -8.071 -8.487 -17.062 1.00 78.00 124 VAL A CA 1
ATOM 968 C C . VAL A 1 124 ? -7.405 -7.313 -17.769 1.00 78.00 124 VAL A C 1
ATOM 970 O O . VAL A 1 124 ? -6.924 -6.379 -17.130 1.00 78.00 124 VAL A O 1
ATOM 973 N N . ILE A 1 125 ? -7.407 -7.336 -19.101 1.00 79.31 125 ILE A N 1
ATOM 974 C CA . ILE A 1 125 ? -6.969 -6.194 -19.905 1.00 79.31 125 ILE A CA 1
ATOM 975 C C . ILE A 1 125 ? -8.074 -5.135 -19.855 1.00 79.31 125 ILE A C 1
ATOM 977 O O . ILE A 1 125 ? -9.134 -5.289 -20.467 1.00 79.31 125 ILE A O 1
ATOM 981 N N . THR A 1 126 ? -7.847 -4.061 -19.101 1.00 83.75 126 THR A N 1
ATOM 982 C CA . THR A 1 126 ? -8.801 -2.951 -19.010 1.00 83.75 126 THR A CA 1
ATOM 983 C C . THR A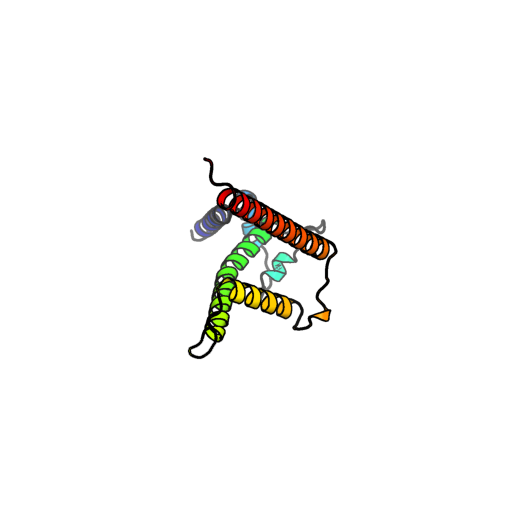 1 126 ? -8.752 -2.083 -20.270 1.00 83.75 126 THR A C 1
ATOM 985 O O . THR A 1 126 ? -7.729 -1.986 -20.952 1.00 83.75 126 THR A O 1
ATOM 988 N N . LYS A 1 127 ? -9.866 -1.409 -20.587 1.00 82.06 127 LYS A N 1
ATOM 989 C CA . LYS A 1 127 ? -9.923 -0.453 -21.711 1.00 82.06 127 LYS A CA 1
ATOM 990 C C . LYS A 1 127 ? -8.926 0.695 -21.537 1.00 82.06 127 LYS A C 1
ATOM 992 O O . LYS A 1 127 ? -8.363 1.169 -22.514 1.00 82.06 127 LYS A O 1
ATOM 997 N N . GLU A 1 128 ? -8.674 1.098 -20.297 1.00 80.88 128 GLU A N 1
ATOM 998 C CA . GLU A 1 128 ? -7.648 2.086 -19.957 1.00 80.88 128 GLU A CA 1
ATOM 999 C C . GLU A 1 128 ? -6.250 1.600 -20.341 1.00 80.88 128 GLU A C 1
ATOM 1001 O O . GLU A 1 128 ? -5.489 2.349 -20.944 1.00 80.88 128 GLU A O 1
ATOM 1006 N N . LEU A 1 129 ? -5.935 0.327 -20.081 1.00 77.94 129 LEU A N 1
ATOM 1007 C CA . LEU A 1 129 ? -4.649 -0.265 -20.442 1.00 77.94 129 LEU A CA 1
ATOM 1008 C C . LEU A 1 129 ? -4.459 -0.327 -21.966 1.00 77.94 129 LEU A C 1
ATOM 1010 O O . LEU A 1 129 ? -3.365 -0.067 -22.463 1.00 77.94 129 LEU A O 1
ATOM 1014 N N . LEU A 1 130 ? -5.536 -0.593 -22.714 1.00 80.56 130 LEU A N 1
ATOM 1015 C CA . LEU A 1 130 ? -5.536 -0.513 -24.180 1.00 80.56 130 LEU A CA 1
ATOM 1016 C C . LEU A 1 130 ? -5.330 0.923 -24.679 1.00 80.56 130 LEU A C 1
ATOM 1018 O O . LEU A 1 130 ? -4.533 1.139 -25.590 1.00 80.56 130 LEU A O 1
ATOM 1022 N N . ASN A 1 131 ? -5.998 1.902 -24.067 1.00 82.31 131 ASN A N 1
ATOM 1023 C CA . ASN A 1 131 ? -5.843 3.313 -24.425 1.00 82.31 131 ASN A CA 1
ATOM 1024 C C . ASN A 1 131 ? -4.424 3.821 -24.130 1.00 82.31 131 ASN A C 1
ATOM 1026 O O . ASN A 1 131 ? -3.840 4.527 -24.948 1.00 82.31 131 ASN A O 1
ATOM 1030 N N . LEU A 1 132 ? -3.831 3.416 -23.004 1.00 75.94 132 LEU A N 1
ATOM 1031 C CA . LEU A 1 132 ? -2.443 3.740 -22.664 1.00 75.94 132 LEU A CA 1
ATOM 1032 C C . LEU A 1 132 ? -1.450 3.094 -23.636 1.00 75.94 132 LEU A C 1
ATOM 1034 O 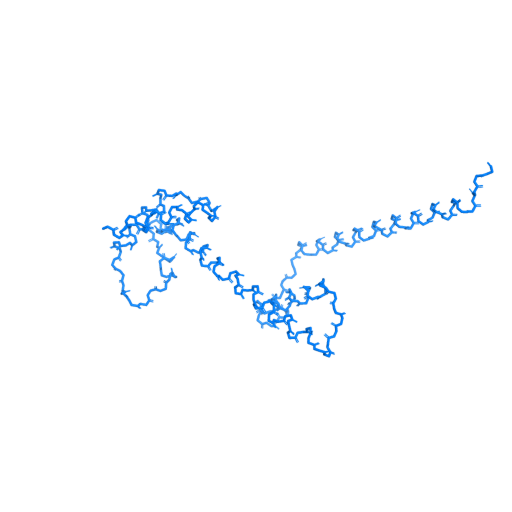O . LEU A 1 132 ? -0.482 3.734 -24.045 1.00 75.94 132 LEU A O 1
ATOM 1038 N N . ALA A 1 133 ? -1.695 1.849 -24.050 1.00 74.75 133 ALA A N 1
ATOM 1039 C CA . ALA A 1 133 ? -0.869 1.185 -25.054 1.00 74.75 133 ALA A CA 1
ATOM 1040 C C . ALA A 1 133 ? -0.922 1.909 -26.412 1.00 74.75 133 ALA A C 1
ATOM 1042 O O . ALA A 1 133 ? 0.116 2.091 -27.051 1.00 74.75 133 ALA A O 1
ATOM 1043 N N . GLN A 1 134 ? -2.106 2.373 -26.826 1.00 73.94 134 GLN A N 1
ATOM 1044 C CA . GLN A 1 134 ? -2.279 3.171 -28.045 1.00 73.94 134 GLN A CA 1
ATOM 1045 C C . GLN A 1 134 ? -1.569 4.525 -27.953 1.00 73.94 134 GLN A C 1
ATOM 1047 O O . GLN A 1 134 ? -0.877 4.917 -28.891 1.00 73.94 134 GLN A O 1
ATOM 1052 N N . TYR A 1 135 ? -1.685 5.212 -26.815 1.00 72.44 135 TYR A N 1
ATOM 1053 C CA . TYR A 1 135 ? -1.021 6.495 -26.588 1.00 72.44 135 TYR A CA 1
ATOM 1054 C C . TYR A 1 135 ? 0.508 6.367 -26.668 1.00 72.44 135 TYR A C 1
ATOM 1056 O O . TYR A 1 135 ? 1.172 7.153 -27.337 1.00 72.44 135 TYR A O 1
ATOM 1064 N N . ARG A 1 136 ? 1.069 5.300 -26.091 1.00 71.75 136 ARG A N 1
ATOM 1065 C CA . ARG A 1 136 ? 2.511 5.017 -26.155 1.00 71.75 136 ARG A CA 1
ATOM 1066 C C . ARG A 1 136 ? 3.002 4.739 -27.577 1.00 71.75 136 ARG A C 1
ATOM 1068 O O . ARG A 1 136 ? 4.127 5.086 -27.926 1.00 71.75 136 ARG A O 1
ATOM 1075 N N . GLN A 1 137 ? 2.173 4.096 -28.400 1.00 72.38 137 GLN A N 1
ATOM 1076 C CA . GLN A 1 137 ? 2.481 3.887 -29.814 1.00 72.38 137 GLN A CA 1
ATOM 1077 C C . GLN A 1 137 ? 2.463 5.211 -30.588 1.00 72.38 137 GLN A C 1
ATOM 1079 O O . GLN A 1 137 ? 3.303 5.429 -31.457 1.00 72.38 137 GLN A O 1
ATOM 1084 N N . TYR A 1 138 ? 1.532 6.102 -30.252 1.00 70.19 138 TYR A N 1
ATOM 1085 C CA . TYR A 1 138 ? 1.444 7.431 -30.845 1.00 70.19 138 TYR A CA 1
ATOM 1086 C C . TYR A 1 138 ? 2.667 8.301 -30.511 1.00 70.19 138 TYR A C 1
ATOM 1088 O O . TYR A 1 138 ? 3.224 8.924 -31.411 1.00 70.19 138 TYR A O 1
ATOM 1096 N N . GLU A 1 139 ? 3.146 8.284 -29.262 1.00 78.81 139 GLU A N 1
ATOM 1097 C CA . GLU A 1 139 ? 4.373 8.997 -28.863 1.00 78.81 139 GLU A CA 1
ATOM 1098 C C . GLU A 1 139 ? 5.607 8.512 -29.630 1.00 78.81 139 GLU A C 1
ATOM 1100 O O . GLU A 1 139 ? 6.344 9.329 -30.178 1.00 78.81 139 GLU A O 1
ATOM 1105 N N . LYS A 1 140 ? 5.786 7.190 -29.763 1.00 80.19 140 LYS A N 1
ATOM 1106 C CA . LYS A 1 140 ? 6.881 6.625 -30.568 1.00 80.19 140 LYS A CA 1
ATOM 1107 C C . LYS A 1 140 ? 6.832 7.099 -32.016 1.00 80.19 140 LYS A C 1
ATOM 1109 O O . LYS A 1 140 ? 7.845 7.529 -32.551 1.00 80.19 140 LYS A O 1
ATOM 1114 N N . ASN A 1 141 ? 5.646 7.086 -32.623 1.00 79.81 141 ASN A N 1
ATOM 1115 C CA . ASN A 1 141 ? 5.474 7.551 -33.997 1.00 79.81 141 ASN A CA 1
ATOM 1116 C C . ASN A 1 141 ? 5.818 9.046 -34.141 1.00 79.81 141 ASN A C 1
ATOM 1118 O O . ASN A 1 141 ? 6.374 9.449 -35.160 1.00 79.81 141 ASN A O 1
ATOM 1122 N N . ILE A 1 142 ? 5.502 9.876 -33.140 1.00 77.94 142 ILE A N 1
ATOM 1123 C CA . ILE A 1 142 ? 5.885 11.295 -33.130 1.00 77.94 142 ILE A CA 1
ATOM 1124 C C . ILE A 1 142 ? 7.405 11.453 -33.045 1.00 77.94 142 ILE A C 1
ATOM 1126 O O . ILE A 1 142 ? 7.967 12.279 -33.763 1.00 77.94 142 ILE A O 1
ATOM 1130 N N . ASP A 1 143 ? 8.068 10.697 -32.176 1.00 84.81 143 ASP A N 1
ATOM 1131 C CA . ASP A 1 143 ? 9.517 10.794 -32.001 1.00 84.81 143 ASP A CA 1
ATOM 1132 C C . ASP A 1 143 ? 10.276 10.278 -33.230 1.00 84.81 143 ASP A C 1
ATOM 1134 O O . ASP A 1 143 ? 11.241 10.906 -33.665 1.00 84.81 143 ASP A O 1
ATOM 1138 N N . ASP A 1 144 ? 9.782 9.218 -33.869 1.00 85.75 144 ASP A N 1
ATOM 1139 C CA . ASP A 1 144 ? 10.318 8.715 -35.135 1.00 85.75 144 ASP A CA 1
ATOM 1140 C C . ASP A 1 144 ? 10.169 9.751 -36.263 1.00 85.75 144 ASP A C 1
ATOM 1142 O O . ASP A 1 144 ? 11.108 9.981 -37.030 1.00 85.75 144 ASP A O 1
ATOM 1146 N N . LEU A 1 145 ? 9.027 10.447 -36.332 1.00 81.44 145 LEU A N 1
ATOM 1147 C CA . LEU A 1 145 ? 8.813 11.540 -37.288 1.00 81.44 145 LEU A CA 1
ATOM 1148 C C . LEU A 1 145 ? 9.745 12.727 -37.022 1.00 81.44 145 LEU A C 1
ATOM 1150 O O . LEU A 1 145 ? 10.335 13.261 -37.960 1.00 81.44 145 LEU A O 1
ATOM 1154 N N . LYS A 1 146 ? 9.923 13.129 -35.759 1.00 83.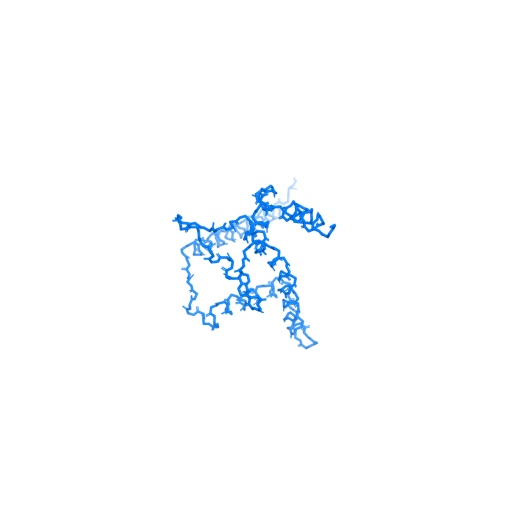62 146 LYS A N 1
ATOM 1155 C CA . LYS A 1 146 ? 10.860 14.202 -35.387 1.00 83.62 146 LYS A CA 1
ATOM 1156 C C . LYS A 1 146 ? 12.296 13.846 -35.756 1.00 83.62 146 LYS A C 1
ATOM 1158 O O . LYS A 1 146 ? 12.997 14.688 -36.312 1.00 83.62 146 LYS A O 1
ATOM 1163 N N . ASN A 1 147 ? 12.716 12.610 -35.496 1.00 83.50 147 ASN A N 1
ATOM 1164 C CA . ASN A 1 147 ? 14.046 12.127 -35.856 1.00 83.50 147 ASN A CA 1
ATOM 1165 C C . ASN A 1 147 ? 14.236 12.081 -37.375 1.00 83.50 147 ASN A C 1
ATOM 1167 O O . ASN A 1 147 ? 15.278 12.498 -37.872 1.00 83.50 147 ASN A O 1
ATOM 1171 N N . SER A 1 148 ? 13.220 11.649 -38.125 1.00 82.44 148 SER A N 1
ATOM 1172 C CA . SER A 1 148 ? 13.254 11.659 -39.590 1.00 82.44 148 SER A CA 1
ATOM 1173 C C . SER A 1 148 ? 13.365 13.076 -40.159 1.00 82.44 148 SER A C 1
ATOM 1175 O O . SER A 1 148 ? 14.175 13.302 -41.056 1.00 82.44 148 SER A O 1
ATOM 1177 N N . ILE A 1 149 ? 12.616 14.038 -39.611 1.00 81.38 149 ILE A N 1
ATOM 1178 C CA . ILE A 1 149 ? 12.690 15.452 -40.007 1.00 81.38 149 ILE A CA 1
ATOM 1179 C C . ILE A 1 149 ? 14.058 16.042 -39.653 1.00 81.38 149 ILE A C 1
ATOM 1181 O O . ILE A 1 149 ? 14.656 16.732 -40.472 1.00 81.38 149 ILE A O 1
ATOM 1185 N N . TYR A 1 150 ? 14.576 15.756 -38.459 1.00 80.31 150 TYR A N 1
ATOM 1186 C CA . TYR A 1 150 ? 15.891 16.226 -38.027 1.00 80.31 150 TYR A CA 1
ATOM 1187 C C . TYR A 1 150 ? 17.010 15.695 -38.929 1.00 80.31 150 TYR A C 1
ATOM 1189 O O . TYR A 1 150 ? 17.879 16.458 -39.343 1.00 80.31 150 TYR A O 1
ATOM 1197 N N . ILE A 1 151 ? 16.956 14.409 -39.290 1.00 80.94 151 ILE A N 1
ATOM 1198 C CA . ILE A 1 151 ? 17.893 13.816 -40.246 1.00 80.94 151 ILE A CA 1
ATOM 1199 C C . ILE A 1 151 ? 17.752 14.498 -41.605 1.00 80.94 151 ILE A C 1
ATOM 1201 O O . ILE A 1 151 ? 18.757 14.950 -42.127 1.00 80.94 151 ILE A O 1
ATOM 1205 N N . ALA A 1 152 ? 16.537 14.652 -42.142 1.00 79.06 152 ALA A N 1
ATOM 1206 C CA . ALA A 1 152 ? 16.318 15.304 -43.435 1.00 79.06 152 ALA A CA 1
ATOM 1207 C C . ALA A 1 152 ? 16.863 16.743 -43.479 1.00 79.06 152 ALA A C 1
ATOM 1209 O O . ALA A 1 152 ? 17.519 17.113 -44.447 1.00 79.06 152 ALA A O 1
ATOM 1210 N N . LEU A 1 153 ? 16.661 17.524 -42.412 1.00 78.94 153 LEU A N 1
ATOM 1211 C CA . LEU A 1 153 ? 17.204 18.880 -42.278 1.00 78.94 153 LEU A CA 1
ATOM 1212 C C . LEU A 1 153 ? 18.737 18.898 -42.209 1.00 78.94 153 LEU A C 1
ATOM 1214 O O . LEU A 1 153 ? 19.366 19.803 -42.752 1.00 78.94 153 LEU A O 1
ATOM 1218 N N . LEU A 1 154 ? 19.346 17.909 -41.549 1.00 75.19 154 LEU A N 1
ATOM 1219 C CA . LEU A 1 154 ? 20.800 17.759 -41.524 1.00 75.19 154 LEU A CA 1
ATOM 1220 C C . LEU A 1 154 ? 21.357 17.336 -42.887 1.00 75.19 154 LEU A C 1
ATOM 1222 O O . LEU A 1 154 ? 22.419 17.822 -43.265 1.00 75.19 154 LEU A O 1
ATOM 1226 N N . THR A 1 155 ? 20.663 16.473 -43.634 1.00 75.44 155 THR A N 1
ATOM 1227 C CA . THR A 1 155 ? 21.084 16.073 -44.985 1.00 75.44 155 THR A CA 1
ATOM 1228 C C . THR A 1 155 ? 20.995 17.245 -45.964 1.00 75.44 155 THR A C 1
ATOM 1230 O O . THR A 1 155 ? 21.953 17.488 -46.690 1.00 75.44 155 THR A O 1
ATOM 1233 N N . ASP A 1 156 ? 19.917 18.035 -45.915 1.00 74.12 156 ASP A N 1
ATOM 1234 C CA . ASP A 1 156 ? 19.756 19.249 -46.736 1.00 74.12 156 ASP A CA 1
ATOM 1235 C C . ASP A 1 156 ? 20.844 20.297 -46.432 1.00 74.12 156 ASP A C 1
ATOM 1237 O O . ASP A 1 156 ? 21.381 20.935 -47.339 1.00 74.12 156 ASP A O 1
ATOM 1241 N N . ALA A 1 157 ? 21.228 20.448 -45.158 1.00 67.44 157 ALA A N 1
ATOM 1242 C CA . ALA A 1 157 ? 22.309 21.345 -44.743 1.00 67.44 157 ALA A CA 1
ATOM 1243 C C . ALA A 1 157 ? 23.710 20.869 -45.185 1.00 67.44 157 ALA A C 1
ATOM 1245 O O . ALA A 1 157 ? 24.629 21.683 -45.294 1.00 67.44 157 ALA A O 1
ATOM 1246 N N . VAL A 1 158 ? 23.886 19.566 -45.432 1.00 68.81 158 VAL A N 1
ATOM 1247 C CA . VAL A 1 158 ? 25.132 18.972 -45.948 1.00 68.81 158 VAL A CA 1
ATOM 1248 C C . VAL A 1 158 ? 25.188 19.023 -47.479 1.00 68.81 158 VAL A C 1
ATOM 1250 O O . VAL A 1 158 ? 26.274 19.187 -48.033 1.00 68.81 158 VAL A O 1
ATOM 1253 N N . GLU A 1 159 ? 24.047 18.914 -48.165 1.00 65.25 159 GLU A N 1
ATOM 1254 C CA . GLU A 1 159 ? 23.957 18.966 -49.633 1.00 65.25 159 GLU A CA 1
ATOM 1255 C C . GLU A 1 159 ? 23.949 20.401 -50.195 1.00 65.25 159 GLU A C 1
ATOM 1257 O O . GLU A 1 159 ? 24.448 20.620 -51.298 1.00 65.25 159 GLU A O 1
ATOM 1262 N N . ASN A 1 160 ? 23.478 21.391 -49.427 1.00 61.81 160 ASN A N 1
ATOM 1263 C CA . ASN A 1 160 ? 23.598 22.823 -49.737 1.00 61.81 160 ASN A CA 1
ATOM 1264 C C . ASN A 1 160 ? 24.357 23.576 -48.626 1.00 61.81 160 ASN A C 1
ATOM 1266 O O . ASN A 1 160 ? 23.762 24.364 -47.881 1.00 61.81 160 ASN A O 1
ATOM 1270 N N . PRO A 1 161 ? 25.681 23.379 -48.498 1.00 57.12 161 PRO A N 1
ATOM 1271 C CA . PRO A 1 161 ? 26.480 24.226 -47.631 1.00 57.12 161 PRO A CA 1
ATOM 1272 C C . PRO A 1 161 ? 26.493 25.629 -48.245 1.00 57.12 161 PRO A C 1
ATOM 1274 O O . PRO A 1 161 ? 26.908 25.802 -49.390 1.00 57.12 161 PRO A O 1
ATOM 1277 N N . LEU A 1 162 ? 25.978 26.613 -47.505 1.00 61.09 162 LEU A N 1
ATOM 1278 C CA . LEU A 1 162 ? 25.931 28.024 -47.902 1.00 61.09 162 LEU A CA 1
ATOM 1279 C C . LEU A 1 162 ? 27.248 28.449 -48.584 1.00 61.09 162 LEU A C 1
ATOM 1281 O O . LEU A 1 162 ? 28.312 28.365 -47.967 1.00 61.09 162 LEU A O 1
ATOM 1285 N N . ILE A 1 163 ? 27.146 28.876 -49.850 1.00 50.22 163 ILE A N 1
ATOM 1286 C CA . ILE A 1 163 ? 28.171 29.660 -50.564 1.00 50.22 163 ILE A CA 1
ATOM 1287 C C . ILE A 1 163 ? 28.376 30.988 -49.833 1.00 50.22 163 ILE A C 1
ATOM 1289 O O . ILE A 1 163 ? 27.352 31.596 -49.441 1.00 50.22 163 ILE A O 1
#

pLDDT: mean 73.99, std 9.45, range [36.53, 86.75]

Organism: Artemia franciscana (NCBI:txid6661)

Rad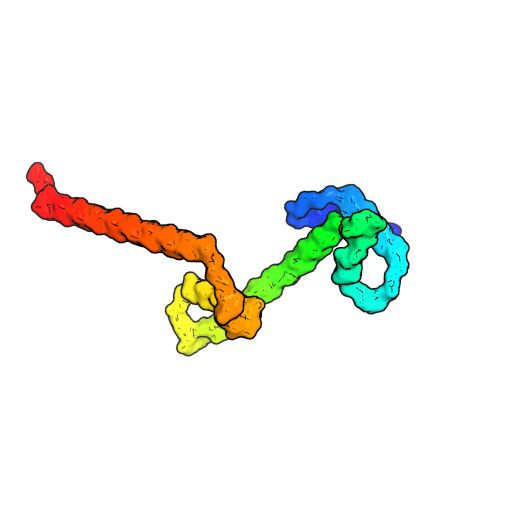ius of gyration: 27.48 Å; chains: 1; bounding box: 53×48×86 Å

Foldseek 3Di:
DVPVVVLVVLLVLCVVLPDPADSVLLSVLVVVVVVDDDDDDDDDVVVQQCDADPVRHRPRVRNNVSVVSVVVVVCVVVVVVVLVVVVCVQPDDPHDPDDPVRSVVVSVVVVVCVVVVVDCVSDDCDPVNVVVVVVVVVVVVVVVVVVVVVVVVVVVCVVCVDD

Secondary structure (DSSP, 8-state):
--HHHHHHHHHHHHHHTT----HHHHHHHHHHHHH----SS---HHHHHT-B-TTSSBSSHHHHHHHHHHHHHHHHHHHHHHHHHHHHHHSSTTS----HHHHHHHHHHHHHHHHTTT-GGG----HHHHHHHHHHHHHHHHHHHHHHHHHHHHHHHHHS---